Protein AF-A0A954B1U1-F1 (afdb_monomer_lite)

Foldseek 3Di:
DDDDDPPPDPPPPPDPDDDDPDPPPPDPDPVVVVVVVVVVVVVLVVQLVVLVVQCPDPQLCSVLVSLLSQLLSCVLVVNNVRNLVSLVVLQPDCRNVVPNDDSVVSVVSSVVVNVVQLVVCCVVPVGSND

Structure (mmCIF, N/CA/C/O backbone):
data_AF-A0A954B1U1-F1
#
_entry.id   AF-A0A954B1U1-F1
#
loop_
_atom_site.group_PDB
_atom_site.id
_atom_site.type_symbol
_atom_site.label_atom_id
_atom_site.label_alt_id
_atom_site.label_comp_id
_atom_site.label_asym_id
_atom_site.label_entity_id
_atom_site.label_seq_id
_atom_site.pdbx_PDB_ins_code
_atom_site.Cartn_x
_atom_site.Cartn_y
_atom_site.Cartn_z
_atom_site.occupancy
_atom_site.B_iso_or_equiv
_atom_site.auth_seq_id
_atom_site.auth_comp_id
_atom_site.auth_asym_id
_atom_site.auth_atom_id
_atom_site.pdbx_PDB_model_num
ATOM 1 N N . MET A 1 1 ? 7.017 36.694 -7.407 1.00 40.50 1 MET A N 1
ATOM 2 C CA . MET A 1 1 ? 7.136 35.224 -7.519 1.00 40.50 1 MET A CA 1
ATOM 3 C C . MET A 1 1 ? 5.890 34.620 -6.896 1.00 40.50 1 MET A C 1
ATOM 5 O O . MET A 1 1 ? 5.594 34.925 -5.751 1.00 40.50 1 MET A O 1
ATOM 9 N N . ARG A 1 2 ? 5.072 33.938 -7.703 1.00 34.75 2 ARG A N 1
ATOM 10 C CA . ARG A 1 2 ? 3.709 33.516 -7.351 1.00 34.75 2 ARG A CA 1
ATOM 11 C C . ARG A 1 2 ? 3.752 32.223 -6.530 1.00 34.75 2 ARG A C 1
ATOM 13 O O . ARG A 1 2 ? 4.189 31.202 -7.044 1.00 34.75 2 ARG A O 1
ATOM 20 N N . MET A 1 3 ? 3.283 32.293 -5.284 1.00 37.69 3 MET A N 1
ATOM 21 C CA . MET A 1 3 ? 2.843 31.136 -4.502 1.00 37.69 3 MET A CA 1
ATOM 22 C C . MET A 1 3 ? 1.607 30.548 -5.193 1.00 37.69 3 MET A C 1
ATOM 24 O O . MET A 1 3 ? 0.586 31.226 -5.300 1.00 37.69 3 MET A O 1
ATOM 28 N N . ILE A 1 4 ? 1.715 29.327 -5.715 1.00 42.38 4 ILE A N 1
ATOM 29 C CA . ILE A 1 4 ? 0.572 28.575 -6.237 1.00 42.38 4 ILE A CA 1
ATOM 30 C C . ILE A 1 4 ? 0.073 27.673 -5.112 1.00 42.38 4 ILE A C 1
ATOM 32 O O . ILE A 1 4 ? 0.827 26.906 -4.519 1.00 42.38 4 ILE A O 1
ATOM 36 N N . ALA A 1 5 ? -1.206 27.855 -4.806 1.00 44.00 5 ALA A N 1
ATOM 37 C CA . ALA A 1 5 ? -1.966 27.202 -3.764 1.00 44.00 5 ALA A CA 1
ATOM 38 C C . ALA A 1 5 ? -1.995 25.674 -3.922 1.00 44.00 5 ALA A C 1
ATOM 40 O O . ALA A 1 5 ? -2.500 25.155 -4.914 1.00 44.00 5 ALA A O 1
ATOM 41 N N . LEU A 1 6 ? -1.541 24.965 -2.889 1.00 36.38 6 LEU A N 1
ATOM 42 C CA . LEU A 1 6 ? -1.917 23.580 -2.608 1.00 36.38 6 LEU A CA 1
ATOM 43 C C . LEU A 1 6 ? -3.020 23.619 -1.549 1.00 36.38 6 LEU A C 1
ATOM 45 O O . LEU A 1 6 ? -2.782 23.460 -0.356 1.00 36.38 6 LEU A O 1
ATOM 49 N N . LEU A 1 7 ? -4.235 23.924 -2.001 1.00 39.06 7 LEU A N 1
ATOM 50 C CA . LEU A 1 7 ? -5.444 23.939 -1.182 1.00 39.06 7 LEU A CA 1
ATOM 51 C C . LEU A 1 7 ? -6.493 23.074 -1.881 1.00 39.06 7 LEU A C 1
ATOM 53 O O . LEU A 1 7 ? -7.433 23.570 -2.487 1.00 39.06 7 LEU A O 1
ATOM 57 N N . ALA A 1 8 ? -6.273 21.760 -1.862 1.00 39.09 8 ALA A N 1
ATOM 58 C CA . ALA A 1 8 ? -7.231 20.776 -2.360 1.00 39.09 8 ALA A CA 1
ATOM 59 C C . ALA A 1 8 ? -6.975 19.396 -1.729 1.00 39.09 8 ALA A C 1
ATOM 61 O O . ALA A 1 8 ? -6.695 18.430 -2.422 1.00 39.09 8 ALA A O 1
ATOM 62 N N . ALA A 1 9 ? -7.030 19.304 -0.399 1.00 41.06 9 ALA A N 1
ATOM 63 C CA . ALA A 1 9 ? -7.121 18.009 0.293 1.00 41.06 9 ALA A CA 1
ATOM 64 C C . ALA A 1 9 ? -7.871 18.102 1.638 1.00 41.06 9 ALA A C 1
ATOM 66 O O . ALA A 1 9 ? -7.677 17.279 2.524 1.00 41.06 9 ALA A O 1
ATOM 67 N N . ALA A 1 10 ? -8.725 19.119 1.804 1.00 39.81 10 ALA A N 1
ATOM 68 C CA . ALA A 1 10 ? -9.557 19.315 2.999 1.00 39.81 10 ALA A CA 1
ATOM 69 C C . ALA A 1 10 ? -11.066 19.164 2.712 1.00 39.81 10 ALA A C 1
ATOM 71 O O . ALA A 1 10 ? -11.902 19.562 3.516 1.00 39.81 10 ALA A O 1
ATOM 72 N N . LEU A 1 11 ? -11.430 18.594 1.560 1.00 43.19 11 LEU A N 1
ATOM 73 C CA . LEU A 1 11 ? -12.817 18.443 1.108 1.00 43.19 11 LEU A CA 1
ATOM 74 C C . LEU A 1 11 ? -13.154 16.972 0.831 1.00 43.19 11 LEU A C 1
ATOM 76 O O . LEU A 1 11 ? -13.631 16.621 -0.237 1.00 43.19 11 LEU A O 1
ATOM 80 N N . VAL A 1 12 ? -12.941 16.112 1.828 1.00 44.00 12 VA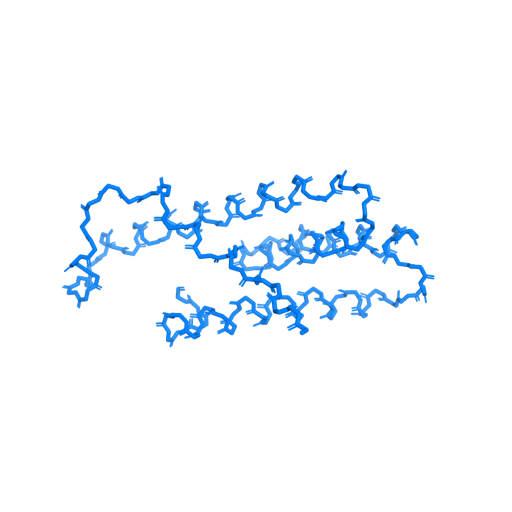L A N 1
ATOM 81 C CA . VAL A 1 12 ? -13.643 14.816 1.939 1.00 44.00 12 VAL A CA 1
ATOM 82 C C . VAL A 1 12 ? -14.244 14.696 3.346 1.00 44.00 12 VAL A C 1
ATOM 84 O O . VAL A 1 12 ? -14.116 13.700 4.039 1.00 44.00 12 VAL A O 1
ATOM 87 N N . LEU A 1 13 ? -14.883 15.775 3.806 1.00 44.72 13 LEU A N 1
ATOM 88 C CA . LEU A 1 13 ? -15.713 15.796 5.022 1.00 44.72 13 LEU A CA 1
ATOM 89 C C . LEU A 1 13 ? -17.197 16.063 4.706 1.00 44.72 13 LEU A C 1
ATOM 91 O O . LEU A 1 13 ? -18.000 16.277 5.608 1.00 44.72 13 LEU A O 1
ATOM 95 N N . GLY A 1 14 ? -17.583 16.058 3.425 1.00 35.12 14 GLY A N 1
ATOM 96 C CA . GLY A 1 14 ? -18.921 16.467 2.980 1.00 35.12 14 GLY A CA 1
ATOM 97 C C . GLY A 1 14 ? -19.893 15.343 2.609 1.00 35.12 14 GLY A C 1
ATOM 98 O O . GLY A 1 14 ? -21.043 15.641 2.312 1.00 35.12 14 GLY A O 1
ATOM 99 N N . GLY A 1 15 ? -19.469 14.075 2.595 1.00 36.28 15 GLY A N 1
ATOM 100 C CA . GLY A 1 15 ? -20.283 12.986 2.030 1.00 36.28 15 GLY A CA 1
ATOM 101 C C . GLY A 1 15 ? -21.164 12.211 3.012 1.00 36.28 15 GLY A C 1
ATOM 102 O O . GLY A 1 15 ? -22.140 11.606 2.590 1.00 36.28 15 GLY A O 1
ATOM 103 N N . CYS A 1 16 ? -20.851 12.215 4.311 1.00 45.34 16 CYS A N 1
ATOM 104 C CA . CYS A 1 16 ? -21.525 11.354 5.299 1.00 45.34 16 CYS A CA 1
ATOM 105 C C . CYS A 1 16 ? -21.884 12.086 6.603 1.00 45.34 16 CYS A C 1
ATOM 107 O O . CYS A 1 16 ? -21.922 11.485 7.671 1.00 45.34 16 CYS A O 1
ATOM 109 N N . ALA A 1 17 ? -22.141 13.396 6.545 1.00 42.56 17 ALA A N 1
ATOM 110 C CA . ALA A 1 17 ? -22.485 14.182 7.728 1.00 42.56 17 ALA A CA 1
ATOM 111 C C . ALA A 1 17 ? -23.744 15.028 7.506 1.00 42.56 17 ALA A C 1
ATOM 113 O O . ALA A 1 17 ? -23.682 16.250 7.384 1.00 42.56 17 ALA A O 1
ATOM 114 N N . THR A 1 18 ? -24.920 14.399 7.552 1.00 46.59 18 THR A N 1
ATOM 115 C CA . THR A 1 18 ? -26.093 15.106 8.077 1.00 46.59 18 THR A CA 1
ATOM 116 C C . THR A 1 18 ? -26.021 15.081 9.605 1.00 46.59 18 THR A C 1
ATOM 118 O O . THR A 1 18 ?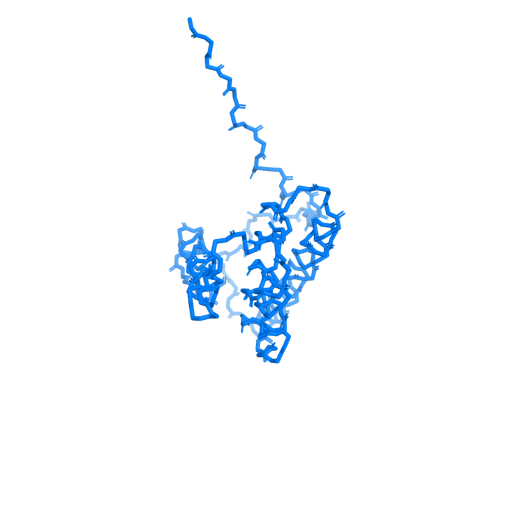 -26.434 14.142 10.269 1.00 46.59 18 THR A O 1
ATOM 121 N N . GLN A 1 19 ? -25.471 16.173 10.145 1.00 43.25 19 GLN A N 1
ATOM 122 C CA . GLN A 1 19 ? -25.897 16.791 11.402 1.00 43.25 19 GLN A CA 1
ATOM 123 C C . GLN A 1 19 ? -25.717 15.961 12.693 1.00 43.25 19 GLN A C 1
ATOM 125 O O . GLN A 1 19 ? -26.663 15.338 13.163 1.00 43.25 19 GLN A O 1
ATOM 130 N N . LYS A 1 20 ? -24.537 16.077 13.335 1.00 39.88 20 LYS A N 1
ATOM 131 C CA . LYS A 1 20 ? -24.338 16.309 14.797 1.00 39.88 20 LYS A CA 1
ATOM 132 C C . LYS A 1 20 ? -22.882 16.050 15.228 1.00 39.88 20 LYS A C 1
ATOM 134 O O . LYS A 1 20 ? -22.577 15.124 15.971 1.00 39.88 20 LYS A O 1
ATOM 139 N N . SER A 1 21 ? -21.981 16.959 14.871 1.00 41.59 21 SER A N 1
ATOM 140 C CA . SER A 1 21 ? -20.572 16.971 15.308 1.00 41.59 21 SER A CA 1
ATOM 141 C C . SER A 1 21 ? -20.366 17.378 16.784 1.00 41.59 21 SER A C 1
ATOM 143 O O . SER A 1 21 ? -19.398 18.055 17.110 1.00 41.59 21 SER A O 1
ATOM 145 N N . LYS A 1 22 ? -21.283 17.026 17.698 1.00 36.62 22 LYS A N 1
ATOM 146 C CA . LYS A 1 22 ? -21.197 17.389 19.131 1.00 36.62 22 LYS A CA 1
ATOM 147 C C . LYS A 1 22 ? -21.335 16.215 20.113 1.00 36.62 22 LYS A C 1
ATOM 149 O O . LYS A 1 22 ? -21.380 16.455 21.311 1.00 36.62 22 LYS A O 1
ATOM 154 N N . MET A 1 23 ? -21.369 14.964 19.647 1.00 42.06 23 MET A N 1
ATOM 155 C CA . MET A 1 23 ? -21.501 13.775 20.517 1.00 42.06 23 MET A CA 1
ATOM 156 C C . MET A 1 23 ? -20.266 12.861 20.554 1.00 42.06 23 MET A C 1
ATOM 158 O O . MET A 1 23 ? -20.355 11.744 21.045 1.00 42.06 23 MET A O 1
ATOM 162 N N . VAL A 1 24 ? -19.105 13.293 20.056 1.00 46.69 24 VAL A N 1
ATOM 163 C CA . VAL A 1 24 ? -17.954 12.375 19.917 1.00 46.69 24 VAL A CA 1
ATOM 164 C C . VAL A 1 24 ? -17.250 12.090 21.258 1.00 46.69 24 VAL A C 1
ATOM 166 O O . VAL A 1 24 ? -16.563 11.089 21.387 1.00 46.69 24 VAL A O 1
ATOM 169 N N . ALA A 1 25 ? -17.471 12.897 22.301 1.00 39.88 25 ALA A N 1
ATOM 170 C CA . ALA A 1 25 ? -16.689 12.797 23.538 1.00 39.88 25 ALA A CA 1
ATOM 171 C C . ALA A 1 25 ? -17.343 12.029 24.711 1.00 39.88 25 ALA A C 1
ATOM 173 O O . ALA A 1 25 ? -16.687 11.883 25.737 1.00 39.88 25 ALA A O 1
ATOM 174 N N . SER A 1 26 ? -18.602 11.556 24.636 1.00 37.28 26 SER A N 1
ATOM 175 C CA . SER A 1 26 ? -19.301 11.048 25.846 1.00 37.28 26 SER A CA 1
ATOM 176 C C . SER A 1 26 ? -19.919 9.644 25.784 1.00 37.28 26 SER A C 1
ATOM 178 O O . SER A 1 26 ? -20.730 9.314 26.649 1.00 37.28 26 SER A O 1
ATOM 180 N N . MET A 1 27 ? -19.603 8.800 24.803 1.00 41.75 27 MET A N 1
ATOM 181 C CA . MET A 1 27 ? -20.329 7.534 24.641 1.00 41.75 27 MET A CA 1
ATOM 182 C C . MET A 1 27 ? -19.399 6.365 24.293 1.00 41.75 27 MET A C 1
ATOM 184 O O . MET A 1 27 ? -19.280 5.967 23.139 1.00 41.75 27 MET A O 1
ATOM 188 N N . ILE A 1 28 ? -18.766 5.775 25.306 1.00 49.31 28 ILE A N 1
ATOM 189 C CA . ILE A 1 28 ? -18.179 4.433 25.199 1.00 49.31 28 ILE A CA 1
ATOM 190 C C . ILE A 1 28 ? -19.275 3.451 25.630 1.00 49.31 28 ILE A C 1
ATOM 192 O O . ILE A 1 28 ? -19.392 3.079 26.792 1.00 49.31 28 ILE A O 1
ATOM 196 N N . GLY A 1 29 ? -20.160 3.116 24.695 1.00 45.91 29 GLY A N 1
ATOM 197 C CA . GLY A 1 29 ? -21.153 2.051 24.827 1.00 45.91 29 GLY A CA 1
ATOM 198 C C . GLY A 1 29 ? -21.064 1.142 23.605 1.00 45.91 29 GLY A C 1
ATOM 199 O O . GLY A 1 29 ? -20.721 1.614 22.524 1.00 45.91 29 GLY A O 1
ATOM 200 N N . ALA A 1 30 ? -21.375 -0.149 23.756 1.00 50.31 30 ALA A N 1
ATOM 201 C CA . ALA A 1 30 ? -21.195 -1.180 22.722 1.00 50.31 30 ALA A CA 1
ATOM 202 C C . ALA A 1 30 ? -21.843 -0.859 21.353 1.00 50.31 30 ALA A C 1
ATOM 204 O O . ALA A 1 30 ? -21.377 -1.344 20.328 1.00 50.31 30 ALA A O 1
ATOM 205 N N . GLY A 1 31 ? -22.871 -0.001 21.312 1.00 55.06 31 GLY A N 1
ATOM 206 C CA . GLY A 1 31 ? -23.486 0.468 20.062 1.00 55.06 31 GLY A CA 1
ATOM 207 C C . GLY A 1 31 ? -22.612 1.416 19.228 1.00 55.06 31 GLY A C 1
ATOM 208 O O . GLY A 1 31 ? -22.802 1.509 18.019 1.00 55.06 31 GLY A O 1
ATOM 209 N N . ASN A 1 32 ? -21.629 2.080 19.839 1.00 63.31 32 ASN A N 1
ATOM 210 C CA . ASN A 1 32 ? -20.749 3.015 19.138 1.00 63.31 32 ASN A CA 1
ATOM 211 C C . ASN A 1 32 ? -19.543 2.335 18.492 1.00 63.31 32 ASN A C 1
ATOM 213 O O . ASN A 1 32 ? -19.072 2.825 17.473 1.00 63.31 32 ASN A O 1
ATOM 217 N N . ALA A 1 33 ? -19.085 1.199 19.026 1.00 62.66 33 ALA A N 1
ATOM 218 C CA . ALA A 1 33 ? -18.014 0.416 18.408 1.00 62.66 33 ALA A CA 1
ATOM 219 C C . ALA A 1 33 ? -18.447 -0.116 17.032 1.00 62.66 33 ALA A C 1
ATOM 221 O O . ALA A 1 33 ? -17.773 0.134 16.043 1.00 62.66 33 ALA A O 1
ATOM 222 N N . ALA A 1 34 ? -19.641 -0.712 16.940 1.00 68.50 34 ALA A N 1
ATOM 223 C CA . ALA A 1 34 ? -20.180 -1.200 15.668 1.00 68.50 34 ALA A CA 1
ATOM 224 C C . ALA A 1 34 ? -20.405 -0.074 14.637 1.00 68.50 34 ALA A C 1
ATOM 226 O O . ALA A 1 34 ? -20.185 -0.264 13.444 1.00 68.50 34 ALA A O 1
ATOM 227 N N . ALA A 1 35 ? -20.828 1.115 15.084 1.00 68.19 35 ALA A N 1
ATOM 228 C CA . ALA A 1 35 ? -20.988 2.274 14.205 1.00 68.19 35 ALA A CA 1
ATOM 229 C C . ALA A 1 35 ? -19.638 2.820 13.704 1.00 68.19 35 ALA A C 1
ATOM 231 O O . ALA A 1 35 ? -19.531 3.211 12.542 1.00 68.19 35 ALA A O 1
ATOM 232 N N . LEU A 1 36 ? -18.611 2.826 14.562 1.00 69.62 36 LEU A N 1
ATOM 233 C CA . LEU A 1 36 ? -17.245 3.206 14.197 1.00 69.62 36 LEU A CA 1
ATOM 234 C C . LEU A 1 36 ? -16.622 2.195 13.227 1.00 69.62 36 LEU A C 1
ATOM 236 O O . LEU A 1 36 ? -16.074 2.604 12.209 1.00 69.62 36 LEU A O 1
ATOM 240 N N . GLU A 1 37 ? -16.778 0.895 13.478 1.00 72.69 37 GLU A N 1
ATOM 241 C CA . GLU A 1 37 ? -16.324 -0.175 12.580 1.00 72.69 37 GLU A CA 1
ATOM 242 C C . GLU A 1 37 ? -16.994 -0.082 11.203 1.00 72.69 37 GLU A C 1
ATOM 244 O O . GLU A 1 37 ? -16.320 -0.158 10.175 1.00 72.69 37 GLU A O 1
ATOM 249 N N . ALA A 1 38 ? -18.308 0.161 11.162 1.00 69.25 38 ALA A N 1
ATOM 250 C CA . ALA A 1 38 ? -19.034 0.356 9.909 1.00 69.25 38 ALA A CA 1
ATOM 251 C C . ALA A 1 38 ? -18.554 1.603 9.142 1.00 69.25 38 ALA A C 1
ATOM 253 O O . ALA A 1 38 ? -18.404 1.563 7.919 1.00 69.25 38 ALA A O 1
ATOM 254 N N . ALA A 1 39 ? -18.276 2.705 9.845 1.00 73.56 39 ALA A N 1
ATOM 255 C CA . ALA A 1 39 ? -17.724 3.913 9.235 1.00 73.56 39 ALA A CA 1
ATOM 256 C C . ALA A 1 39 ? -16.291 3.695 8.715 1.00 73.56 39 ALA A C 1
ATOM 258 O O . ALA A 1 39 ? -15.960 4.150 7.619 1.00 73.56 39 ALA A O 1
ATOM 259 N N . ALA A 1 40 ? -15.453 2.972 9.463 1.00 77.56 40 ALA A N 1
ATOM 260 C CA . ALA A 1 40 ? -14.099 2.617 9.052 1.00 77.56 40 ALA A CA 1
ATOM 261 C C . ALA A 1 40 ? -14.109 1.741 7.790 1.00 77.56 40 ALA A C 1
ATOM 263 O O . ALA A 1 40 ? -13.404 2.051 6.829 1.00 77.56 40 ALA A O 1
ATOM 264 N N . ALA A 1 41 ? -14.963 0.714 7.749 1.00 77.94 41 ALA A N 1
ATOM 265 C CA . ALA A 1 41 ? -15.139 -0.137 6.574 1.00 77.94 41 ALA A CA 1
ATOM 266 C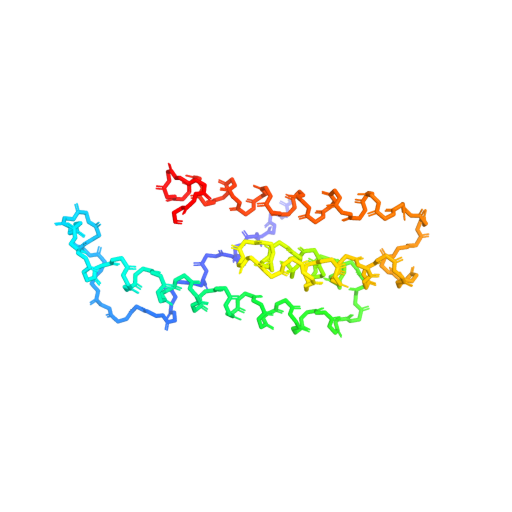 C . ALA A 1 41 ? -15.561 0.675 5.337 1.00 77.94 41 ALA A C 1
ATOM 268 O O . ALA A 1 41 ? -14.938 0.556 4.285 1.00 77.94 41 ALA A O 1
ATOM 269 N N . CYS A 1 42 ? -16.537 1.579 5.482 1.00 79.31 42 CYS A N 1
ATOM 270 C CA . CYS A 1 42 ? -16.976 2.447 4.387 1.00 79.31 42 CYS A CA 1
ATOM 271 C C . CYS A 1 42 ? -15.845 3.343 3.847 1.00 79.31 42 CYS A C 1
ATOM 273 O O . CYS A 1 42 ? -15.741 3.552 2.638 1.00 79.31 42 CYS A O 1
ATOM 275 N N . ASN A 1 43 ? -14.991 3.875 4.727 1.00 82.94 43 ASN A N 1
ATOM 276 C CA . ASN A 1 43 ? -13.851 4.697 4.317 1.00 82.94 43 ASN A CA 1
ATOM 277 C C . ASN A 1 43 ? -12.778 3.873 3.596 1.00 82.94 43 ASN A C 1
ATOM 279 O O . ASN A 1 43 ? -12.216 4.344 2.605 1.00 82.94 43 ASN A O 1
ATOM 283 N N . PHE A 1 44 ? -12.506 2.649 4.058 1.00 87.38 44 PHE A N 1
ATOM 284 C CA . PHE A 1 44 ? -11.594 1.741 3.363 1.00 87.38 44 PHE A CA 1
ATOM 285 C C . PHE A 1 44 ? -12.117 1.359 1.980 1.00 87.38 44 PHE A C 1
ATOM 287 O O . PHE A 1 44 ? -11.341 1.376 1.025 1.00 87.38 44 PHE A O 1
ATOM 294 N N . ASP A 1 45 ? -13.413 1.080 1.852 1.00 89.38 45 ASP A N 1
ATOM 295 C CA . ASP A 1 45 ? -14.033 0.749 0.569 1.00 89.38 45 ASP A CA 1
ATOM 296 C C . ASP A 1 45 ? -13.932 1.912 -0.427 1.00 89.38 45 ASP A C 1
ATOM 298 O O . ASP A 1 45 ? -13.563 1.707 -1.585 1.00 89.38 45 ASP A O 1
ATOM 302 N N . GLU A 1 46 ? -14.181 3.148 0.014 1.00 89.69 46 GLU A N 1
ATOM 303 C CA . GLU A 1 46 ? -14.060 4.327 -0.851 1.00 89.69 46 GLU A CA 1
ATOM 304 C C . GLU A 1 46 ? -12.603 4.616 -1.242 1.00 89.69 46 GLU A C 1
ATOM 306 O O . GLU A 1 46 ? -12.309 4.869 -2.413 1.00 89.69 46 GLU A O 1
ATOM 311 N N . ALA A 1 47 ? -11.665 4.524 -0.295 1.00 89.19 47 ALA A N 1
ATOM 312 C CA . ALA A 1 47 ? -10.238 4.671 -0.582 1.00 89.19 47 ALA A CA 1
ATOM 313 C C . ALA A 1 47 ? -9.743 3.590 -1.559 1.00 89.19 47 ALA A C 1
ATOM 315 O O . ALA A 1 47 ? -8.960 3.863 -2.478 1.00 89.19 47 ALA A O 1
ATOM 316 N N . LEU A 1 48 ? -10.242 2.362 -1.409 1.00 93.06 48 LEU A N 1
ATOM 317 C CA . LEU A 1 48 ? -9.943 1.269 -2.319 1.00 93.06 48 LEU A CA 1
ATOM 318 C C . LEU A 1 48 ? -10.527 1.529 -3.714 1.00 93.06 48 LEU A C 1
ATOM 320 O O . LEU A 1 48 ? -9.822 1.360 -4.706 1.00 93.06 48 LEU A O 1
ATOM 324 N N . ARG A 1 49 ? -11.771 2.005 -3.809 1.00 93.94 49 ARG A N 1
ATOM 325 C CA . ARG A 1 49 ? -12.406 2.365 -5.085 1.00 93.94 49 ARG A CA 1
ATOM 326 C C . ARG A 1 49 ? -11.621 3.454 -5.820 1.00 93.94 49 ARG A C 1
ATOM 328 O O . ARG A 1 49 ? -11.390 3.338 -7.023 1.00 93.94 49 ARG A O 1
ATOM 335 N N . LEU A 1 50 ? -11.203 4.499 -5.106 1.00 92.50 50 LEU A N 1
ATOM 336 C CA . LEU A 1 50 ? -10.403 5.591 -5.666 1.00 92.50 50 LEU A CA 1
ATOM 337 C C . LEU A 1 50 ? -9.035 5.099 -6.141 1.00 92.50 50 LEU A C 1
ATOM 339 O O . LEU A 1 50 ? -8.646 5.378 -7.270 1.00 92.50 50 LEU A O 1
ATOM 343 N N . SER A 1 51 ? -8.321 4.321 -5.326 1.00 93.12 51 SER A N 1
ATOM 344 C CA . SER A 1 51 ? -7.029 3.770 -5.749 1.00 93.12 51 SER A CA 1
ATOM 345 C C . SER A 1 51 ? -7.177 2.855 -6.970 1.00 93.12 51 SER A C 1
ATOM 347 O O . SER A 1 51 ? -6.433 3.011 -7.935 1.00 93.12 51 SER A O 1
ATOM 349 N N . GLN A 1 52 ? -8.175 1.972 -7.011 1.00 92.44 52 GLN A N 1
ATOM 350 C CA . GLN A 1 52 ? -8.441 1.122 -8.178 1.00 92.44 52 GLN A CA 1
ATOM 351 C C . GLN A 1 52 ? -8.751 1.924 -9.448 1.00 92.44 52 GLN A C 1
ATOM 353 O O . GLN A 1 52 ? -8.302 1.536 -10.523 1.00 92.44 52 GLN A O 1
ATOM 358 N N . HIS A 1 53 ? -9.464 3.048 -9.333 1.00 93.75 53 HIS A N 1
ATOM 359 C CA . HIS A 1 53 ? -9.668 3.974 -10.449 1.00 93.75 53 HIS A CA 1
ATOM 360 C C . HIS A 1 53 ? -8.332 4.536 -10.961 1.00 93.75 53 HIS A C 1
ATOM 362 O O . HIS A 1 53 ? -8.041 4.460 -12.153 1.00 93.75 53 HIS A O 1
ATOM 368 N N . GLU A 1 54 ? -7.482 5.024 -10.056 1.00 91.62 54 GLU A N 1
ATOM 369 C CA . GLU A 1 54 ? -6.170 5.586 -10.403 1.00 91.62 54 GLU A CA 1
ATOM 370 C C . GLU A 1 54 ? -5.160 4.539 -10.905 1.00 91.62 54 GLU A C 1
ATOM 372 O O . GLU A 1 54 ? -4.193 4.887 -11.582 1.00 91.62 54 GLU A O 1
ATOM 377 N N . ALA A 1 55 ? -5.380 3.249 -10.633 1.00 86.81 55 ALA A N 1
ATOM 378 C CA . ALA A 1 55 ? -4.535 2.169 -11.145 1.00 86.81 55 ALA A CA 1
ATOM 379 C C . ALA A 1 55 ? -4.585 2.043 -12.679 1.00 86.81 55 ALA A C 1
ATOM 381 O O . ALA A 1 55 ? -3.678 1.458 -13.258 1.00 86.81 55 ALA A O 1
ATOM 382 N N . GLY A 1 56 ? -5.623 2.579 -13.332 1.00 83.62 56 GLY A N 1
ATOM 383 C CA . GLY A 1 56 ? -5.741 2.644 -14.794 1.00 83.62 56 GLY A CA 1
ATOM 384 C C . GLY A 1 56 ? -5.198 3.936 -15.415 1.00 83.62 56 GLY A C 1
ATOM 385 O O . GLY A 1 56 ? -5.476 4.210 -16.577 1.00 83.62 56 GLY A O 1
ATOM 386 N N . SER A 1 57 ? -4.492 4.768 -14.646 1.00 90.12 57 SER A N 1
ATOM 387 C CA . SER A 1 57 ? -3.946 6.042 -15.122 1.00 90.12 57 SER A CA 1
ATOM 388 C C . SER A 1 57 ? -2.844 5.841 -16.165 1.00 90.12 57 SER A C 1
ATOM 390 O O . SER A 1 57 ? -1.974 5.004 -15.983 1.00 90.12 57 SER A O 1
ATOM 392 N N . GLU A 1 58 ? -2.764 6.690 -17.191 1.00 93.06 58 GLU A N 1
ATOM 393 C CA . GLU A 1 58 ? -1.656 6.702 -18.174 1.00 93.06 58 GLU A CA 1
ATOM 394 C C . GLU A 1 58 ? -0.298 7.132 -17.572 1.00 93.06 58 GLU A C 1
ATOM 396 O O . GLU A 1 58 ? 0.706 7.251 -18.274 1.00 93.06 58 GLU A O 1
ATOM 401 N N . ARG A 1 59 ? -0.257 7.421 -16.266 1.00 95.12 59 ARG A N 1
ATOM 402 C CA . ARG A 1 59 ? 0.923 7.891 -15.535 1.00 95.12 59 ARG A CA 1
ATOM 403 C C . ARG A 1 59 ? 1.463 6.785 -14.619 1.00 95.12 59 ARG A C 1
ATOM 405 O O . ARG A 1 59 ? 0.850 6.538 -13.575 1.00 95.12 59 ARG A O 1
ATOM 412 N N . PRO A 1 60 ? 2.597 6.140 -14.950 1.00 94.00 60 PRO A N 1
ATOM 413 C CA . PRO A 1 60 ? 3.110 4.996 -14.192 1.00 94.00 60 PRO A CA 1
ATOM 414 C C . PRO A 1 60 ? 3.391 5.293 -12.716 1.00 94.00 60 PRO A C 1
ATOM 416 O O . PRO A 1 60 ? 3.183 4.442 -11.860 1.00 94.00 60 PRO A O 1
ATOM 419 N N . GLU A 1 61 ? 3.795 6.517 -12.379 1.00 92.44 61 GLU A N 1
ATOM 420 C CA . GLU A 1 61 ? 4.011 6.939 -10.995 1.00 92.44 61 GLU A CA 1
ATOM 421 C C . GLU A 1 61 ? 2.711 6.989 -10.175 1.00 92.44 61 GLU A C 1
ATOM 423 O O . GLU A 1 61 ? 2.724 6.702 -8.977 1.00 92.44 61 GLU A O 1
ATOM 428 N N . ILE A 1 62 ? 1.582 7.312 -10.817 1.00 95.19 62 ILE A N 1
ATOM 429 C CA . ILE A 1 62 ? 0.259 7.274 -10.181 1.00 95.19 62 ILE A CA 1
ATOM 430 C C . ILE A 1 62 ? -0.179 5.823 -9.998 1.00 95.19 62 ILE A C 1
ATOM 432 O O . ILE A 1 62 ? -0.672 5.469 -8.927 1.00 95.19 62 ILE A O 1
ATOM 436 N N . GLN A 1 63 ? 0.043 4.973 -11.004 1.00 96.44 63 GLN A N 1
ATOM 437 C CA . GLN A 1 63 ? -0.256 3.545 -10.902 1.00 96.44 63 GLN A CA 1
ATOM 438 C C . GLN A 1 63 ? 0.552 2.884 -9.779 1.00 96.44 63 GLN A C 1
ATOM 440 O O . GLN A 1 63 ? -0.023 2.171 -8.958 1.00 96.44 63 GLN A O 1
ATOM 445 N N . LEU A 1 64 ? 1.853 3.181 -9.681 1.00 95.12 64 LEU A N 1
ATOM 446 C CA . LEU A 1 64 ? 2.730 2.676 -8.622 1.00 95.12 64 LEU A CA 1
ATOM 447 C C . LEU A 1 64 ? 2.213 3.083 -7.240 1.00 95.12 64 LEU A C 1
ATOM 449 O O . LEU A 1 64 ? 2.020 2.236 -6.366 1.00 95.12 64 LEU A O 1
ATOM 453 N N . PHE A 1 65 ? 1.926 4.374 -7.057 1.00 95.19 65 PHE A N 1
ATOM 454 C CA . PHE A 1 65 ? 1.366 4.871 -5.804 1.00 95.19 65 PHE A CA 1
ATOM 455 C C . PHE A 1 65 ? 0.011 4.225 -5.480 1.00 95.19 65 PHE A C 1
ATOM 457 O O . PHE A 1 65 ? -0.257 3.878 -4.327 1.00 95.19 65 PHE A O 1
ATOM 464 N N . SER A 1 66 ? -0.834 4.008 -6.491 1.00 96.06 66 SER A N 1
ATOM 465 C CA . SER A 1 66 ? -2.097 3.291 -6.335 1.00 96.06 66 SER A CA 1
ATOM 466 C C . SER A 1 66 ? -1.887 1.848 -5.868 1.00 96.06 66 SER A C 1
ATOM 468 O O . SER A 1 66 ? -2.547 1.426 -4.917 1.00 96.06 66 SER A O 1
ATOM 470 N N . GLN A 1 67 ? -0.953 1.094 -6.457 1.00 97.38 67 GLN A N 1
ATOM 471 C CA . GLN A 1 67 ? -0.666 -0.273 -6.010 1.00 97.38 67 GLN A CA 1
ATOM 472 C C . GLN A 1 67 ? -0.161 -0.298 -4.560 1.00 97.38 67 GLN A C 1
ATOM 474 O O . GLN A 1 67 ? -0.612 -1.133 -3.777 1.00 97.38 67 GLN A O 1
ATOM 479 N N . PHE A 1 68 ? 0.699 0.643 -4.159 1.00 97.19 68 PHE A N 1
ATOM 480 C CA . PHE A 1 68 ? 1.148 0.754 -2.764 1.00 97.19 68 PHE A CA 1
ATOM 481 C C . PHE A 1 68 ? 0.012 1.122 -1.806 1.00 97.19 68 PHE A C 1
ATOM 483 O O . PHE A 1 68 ? -0.095 0.550 -0.723 1.00 97.19 68 PHE A O 1
ATOM 490 N N . THR A 1 69 ? -0.891 2.008 -2.225 1.00 94.94 69 THR A N 1
ATOM 491 C CA . THR A 1 69 ? -2.079 2.378 -1.444 1.00 94.94 69 THR A CA 1
ATOM 492 C C . THR A 1 69 ? -3.017 1.182 -1.267 1.00 94.94 69 THR A C 1
ATOM 494 O O . THR A 1 69 ? -3.484 0.916 -0.160 1.00 94.94 69 THR A O 1
ATOM 497 N N . GLN A 1 70 ? -3.248 0.407 -2.330 1.00 96.69 70 GLN A N 1
ATOM 498 C CA . GLN A 1 70 ? -4.021 -0.835 -2.260 1.00 96.69 70 GLN A CA 1
ATOM 499 C C . GLN A 1 70 ? -3.353 -1.854 -1.332 1.00 96.69 70 GLN A C 1
ATOM 501 O O . GLN A 1 70 ? -4.038 -2.475 -0.521 1.00 96.69 70 GLN A O 1
ATOM 506 N N . ALA A 1 71 ? -2.027 -2.008 -1.408 1.00 97.00 71 ALA A N 1
ATOM 507 C CA . ALA A 1 71 ? -1.281 -2.900 -0.526 1.00 97.00 71 ALA A CA 1
ATOM 508 C C . ALA A 1 71 ? -1.446 -2.514 0.952 1.00 97.00 71 ALA A C 1
ATOM 510 O O . ALA A 1 71 ? -1.747 -3.381 1.774 1.00 97.00 71 ALA A O 1
ATOM 511 N N . ALA A 1 72 ? -1.339 -1.223 1.277 1.00 94.19 72 ALA A N 1
ATOM 512 C CA . ALA A 1 72 ? -1.535 -0.715 2.631 1.00 94.19 72 ALA A CA 1
ATOM 513 C C . ALA A 1 72 ? -2.968 -0.959 3.144 1.00 94.19 72 ALA A C 1
ATOM 515 O O . ALA A 1 72 ? -3.146 -1.491 4.238 1.00 94.19 72 ALA A O 1
ATOM 516 N N . ILE A 1 73 ? -3.995 -0.656 2.340 1.00 93.12 73 ILE A N 1
ATOM 517 C CA . ILE A 1 73 ? -5.405 -0.882 2.712 1.00 93.12 73 ILE A CA 1
ATOM 518 C C . ILE A 1 73 ? -5.692 -2.378 2.913 1.00 93.12 73 ILE A C 1
ATOM 520 O O . ILE A 1 73 ? -6.355 -2.772 3.876 1.00 93.12 73 ILE A O 1
ATOM 524 N N . TYR A 1 74 ? -5.186 -3.244 2.031 1.00 95.50 74 TYR A N 1
ATOM 525 C CA . TYR A 1 74 ? -5.360 -4.689 2.180 1.00 95.50 74 TYR A CA 1
ATOM 526 C C . TYR A 1 74 ? -4.617 -5.248 3.396 1.00 95.50 74 TYR A C 1
ATOM 528 O O . TYR A 1 74 ? -5.137 -6.155 4.040 1.00 95.50 74 TYR A O 1
ATOM 536 N N . SER A 1 75 ? -3.451 -4.699 3.739 1.00 93.50 75 SER A N 1
ATOM 537 C CA . SER A 1 75 ? -2.712 -5.046 4.959 1.00 93.50 75 SER A CA 1
ATOM 538 C C . SER A 1 75 ? -3.522 -4.698 6.215 1.00 93.50 75 SER A C 1
ATOM 540 O O . SER A 1 75 ? -3.785 -5.574 7.038 1.00 93.50 75 SER A O 1
ATOM 542 N N . GLU A 1 76 ? -4.021 -3.461 6.311 1.00 89.00 76 GLU A N 1
ATOM 543 C CA . GLU A 1 76 ? -4.833 -2.980 7.445 1.00 89.00 76 GLU A CA 1
ATOM 544 C C . GLU A 1 76 ? -6.150 -3.756 7.610 1.00 89.00 76 GLU A C 1
ATOM 546 O O . GLU A 1 76 ? -6.625 -3.950 8.724 1.00 89.00 76 GLU A O 1
ATOM 551 N N . THR A 1 77 ? -6.725 -4.253 6.513 1.00 90.44 77 THR A N 1
ATOM 552 C CA . THR A 1 77 ? -7.968 -5.046 6.536 1.00 90.44 77 THR A CA 1
ATOM 553 C C . THR A 1 77 ? -7.732 -6.560 6.634 1.00 90.44 77 THR A C 1
ATOM 555 O O . THR A 1 77 ? -8.662 -7.345 6.450 1.00 90.44 77 THR A O 1
ATOM 558 N N . GLY A 1 78 ? -6.496 -7.000 6.903 1.00 93.00 78 GLY A N 1
ATOM 559 C CA . GLY A 1 78 ? -6.149 -8.415 7.095 1.00 93.00 78 GLY A CA 1
ATOM 560 C C . GLY A 1 78 ? -6.148 -9.264 5.815 1.00 93.00 78 GLY A C 1
ATOM 561 O O . GLY A 1 78 ? -6.060 -10.491 5.869 1.00 93.00 78 GLY A O 1
ATOM 562 N N . GLN A 1 79 ? -6.216 -8.642 4.639 1.00 96.06 79 GLN A N 1
ATOM 563 C CA . GLN A 1 79 ? -6.250 -9.297 3.329 1.00 96.06 79 GLN A CA 1
ATOM 564 C C . GLN A 1 79 ? -4.836 -9.478 2.750 1.00 96.06 79 GLN A C 1
ATOM 566 O O . GLN A 1 79 ? -4.540 -9.028 1.641 1.00 96.06 79 GLN A O 1
ATOM 571 N N . ALA A 1 80 ? -3.961 -10.178 3.481 1.00 95.44 80 ALA A N 1
ATOM 572 C CA . ALA A 1 80 ? -2.532 -10.306 3.161 1.00 95.44 80 ALA A CA 1
ATOM 573 C C . ALA A 1 80 ? -2.246 -10.759 1.714 1.00 95.44 80 ALA A C 1
ATOM 575 O O . ALA A 1 80 ? -1.404 -10.177 1.036 1.00 95.44 80 ALA A O 1
ATOM 576 N N . ALA A 1 81 ? -2.997 -11.737 1.194 1.00 97.62 81 ALA A N 1
ATOM 577 C CA . ALA A 1 81 ? -2.816 -12.217 -0.179 1.00 97.62 81 ALA A CA 1
ATOM 578 C C . ALA A 1 81 ? -3.065 -11.122 -1.236 1.00 97.62 81 ALA A C 1
ATOM 580 O O . ALA A 1 81 ? -2.354 -11.048 -2.238 1.00 97.62 81 ALA A O 1
ATOM 581 N N . LYS A 1 82 ? -4.054 -10.246 -1.009 1.00 97.00 82 LYS A N 1
ATOM 582 C CA . LYS A 1 82 ? -4.334 -9.120 -1.911 1.00 97.00 82 LYS A CA 1
ATOM 583 C C . LYS A 1 82 ? -3.278 -8.025 -1.784 1.00 97.00 82 LYS A C 1
ATOM 585 O O . LYS A 1 82 ? -2.925 -7.425 -2.797 1.00 97.00 82 LYS A O 1
ATOM 590 N N . ALA A 1 83 ? -2.751 -7.807 -0.579 1.00 96.62 83 ALA A N 1
ATOM 591 C CA . ALA A 1 83 ? -1.646 -6.880 -0.363 1.00 96.62 83 ALA A CA 1
ATOM 592 C C . ALA A 1 83 ? -0.401 -7.310 -1.155 1.00 96.62 83 ALA A C 1
ATOM 594 O O . ALA A 1 83 ? 0.122 -6.529 -1.949 1.00 96.62 83 ALA A O 1
ATOM 595 N N . SER A 1 84 ? 0.003 -8.581 -1.038 1.00 96.81 84 SER A N 1
ATOM 596 C CA . SER A 1 84 ? 1.129 -9.131 -1.806 1.00 96.81 84 SER A CA 1
ATOM 597 C C . SER A 1 84 ? 0.899 -9.063 -3.317 1.00 96.81 84 SER A C 1
ATOM 599 O O . SER A 1 84 ? 1.818 -8.736 -4.062 1.00 96.81 84 SER A O 1
ATOM 601 N N . ALA A 1 85 ? -0.326 -9.319 -3.786 1.00 97.62 85 ALA A N 1
ATOM 602 C CA . ALA A 1 85 ? -0.650 -9.226 -5.209 1.00 97.62 85 ALA A CA 1
ATOM 603 C C . ALA A 1 85 ? -0.513 -7.796 -5.762 1.00 97.62 85 ALA A C 1
ATOM 605 O O . ALA A 1 85 ? -0.109 -7.626 -6.910 1.00 97.62 85 ALA A O 1
ATOM 606 N N . ALA A 1 86 ? -0.832 -6.768 -4.971 1.00 97.19 86 ALA A N 1
ATOM 607 C CA . ALA A 1 86 ? -0.654 -5.378 -5.386 1.00 97.19 86 ALA A CA 1
ATOM 608 C C . ALA A 1 86 ? 0.834 -5.014 -5.534 1.00 97.19 86 ALA A C 1
ATOM 610 O O . ALA A 1 86 ? 1.224 -4.443 -6.553 1.00 97.19 86 ALA A O 1
ATOM 611 N N . VAL A 1 87 ? 1.675 -5.429 -4.579 1.00 97.38 87 VAL A N 1
ATOM 612 C CA . VAL A 1 87 ? 3.138 -5.267 -4.667 1.00 97.38 87 VAL A CA 1
ATOM 613 C C . VAL A 1 87 ? 3.698 -6.007 -5.884 1.00 97.38 87 VAL A C 1
ATOM 615 O O . VAL A 1 87 ? 4.511 -5.456 -6.621 1.00 97.38 87 VAL A O 1
ATOM 618 N N . GLU A 1 88 ? 3.221 -7.224 -6.153 1.00 97.31 88 GLU A N 1
ATOM 619 C CA . GLU A 1 88 ? 3.676 -8.003 -7.308 1.00 97.31 88 GLU A CA 1
ATOM 620 C C . GLU A 1 88 ? 3.297 -7.355 -8.646 1.00 97.31 88 GLU A C 1
ATOM 622 O O . GLU A 1 88 ? 4.101 -7.356 -9.578 1.00 97.31 88 GLU A O 1
ATOM 627 N N . ARG A 1 89 ? 2.108 -6.747 -8.751 1.00 95.75 89 ARG A N 1
ATOM 628 C CA . ARG A 1 89 ? 1.726 -5.973 -9.945 1.00 95.75 89 ARG A CA 1
ATOM 629 C C . ARG A 1 89 ? 2.664 -4.791 -10.175 1.00 95.75 89 ARG A C 1
ATOM 631 O O . ARG A 1 89 ? 3.096 -4.586 -11.301 1.00 95.75 89 ARG A O 1
ATOM 638 N N . ALA A 1 90 ? 3.006 -4.052 -9.120 1.00 94.69 90 ALA A N 1
ATOM 639 C CA . ALA A 1 90 ? 3.963 -2.949 -9.211 1.00 94.69 90 ALA A CA 1
ATOM 640 C C . ALA A 1 90 ? 5.369 -3.424 -9.615 1.00 94.69 90 ALA A C 1
ATOM 642 O O . ALA A 1 90 ? 6.037 -2.769 -10.407 1.00 94.69 90 ALA A O 1
ATOM 643 N N . PHE A 1 91 ? 5.809 -4.570 -9.089 1.00 96.94 91 PHE A N 1
ATOM 644 C CA . PHE A 1 91 ? 7.127 -5.142 -9.366 1.00 96.94 91 PHE A CA 1
ATOM 645 C C . PHE A 1 91 ? 7.274 -5.658 -10.805 1.00 96.94 91 PHE A C 1
ATOM 647 O O . PHE A 1 91 ? 8.342 -5.510 -11.397 1.00 96.94 91 PHE A O 1
ATOM 654 N N . THR A 1 92 ? 6.223 -6.279 -11.346 1.00 95.19 92 THR A N 1
ATOM 655 C CA . THR A 1 92 ? 6.260 -6.967 -12.649 1.00 95.19 92 THR A CA 1
ATOM 656 C C . THR A 1 92 ? 6.026 -6.051 -13.846 1.00 95.19 92 THR A C 1
ATOM 658 O O . THR A 1 92 ? 6.360 -6.439 -14.965 1.00 95.19 92 THR A O 1
ATOM 661 N N . ASP A 1 93 ? 5.478 -4.853 -13.635 1.00 94.50 93 ASP A N 1
ATOM 662 C CA . ASP A 1 93 ? 5.274 -3.865 -14.692 1.00 94.50 93 ASP A CA 1
ATOM 663 C C . ASP A 1 93 ? 6.538 -3.004 -14.901 1.00 94.50 93 ASP A C 1
ATOM 665 O O . ASP A 1 93 ? 6.907 -2.228 -14.013 1.00 94.50 93 ASP A O 1
ATOM 669 N N . PRO A 1 94 ? 7.186 -3.059 -16.081 1.00 93.94 94 PRO A N 1
ATOM 670 C CA . PRO A 1 94 ? 8.380 -2.263 -16.369 1.00 93.94 94 PRO A CA 1
ATOM 671 C C . PRO A 1 94 ? 8.155 -0.745 -16.331 1.00 93.94 94 PRO A C 1
ATOM 673 O O . PRO A 1 94 ? 9.108 0.011 -16.145 1.00 93.94 94 PRO A O 1
ATOM 676 N N . ALA A 1 95 ? 6.919 -0.272 -16.517 1.00 93.38 95 ALA A N 1
ATOM 677 C CA . ALA A 1 95 ? 6.599 1.150 -16.434 1.00 93.38 95 ALA A CA 1
ATOM 678 C C . ALA A 1 95 ? 6.611 1.647 -14.979 1.00 93.38 95 ALA A C 1
ATOM 680 O O . ALA A 1 95 ? 7.046 2.770 -14.716 1.00 93.38 95 ALA A O 1
ATOM 681 N N . MET A 1 96 ? 6.169 0.809 -14.035 1.00 94.12 96 MET A N 1
ATOM 682 C CA . MET A 1 96 ? 6.205 1.099 -12.596 1.00 94.12 96 MET A CA 1
ATOM 683 C C . MET A 1 96 ? 7.569 0.777 -11.968 1.00 94.12 96 MET A C 1
ATOM 685 O O . MET A 1 96 ? 7.993 1.482 -11.050 1.00 94.12 96 MET A O 1
ATOM 689 N N . ASN A 1 97 ? 8.282 -0.230 -12.487 1.00 94.56 97 ASN A N 1
ATOM 690 C CA . ASN A 1 97 ? 9.614 -0.643 -12.039 1.00 94.56 97 ASN A CA 1
ATOM 691 C C . ASN A 1 97 ? 10.718 -0.444 -13.107 1.00 94.56 97 ASN A C 1
ATOM 693 O O . ASN A 1 97 ? 11.354 -1.406 -13.535 1.00 94.56 97 ASN A O 1
ATOM 697 N N . PRO A 1 98 ? 11.015 0.793 -13.542 1.00 86.75 98 PRO A N 1
ATOM 698 C CA . PRO A 1 98 ? 11.962 1.031 -14.635 1.00 86.75 98 PRO A CA 1
ATOM 699 C C . PRO A 1 98 ? 13.439 0.871 -14.239 1.00 86.75 98 PRO A C 1
ATOM 701 O O . PRO A 1 98 ? 14.322 1.033 -15.080 1.00 86.75 98 PRO A O 1
ATOM 704 N N . ARG A 1 99 ? 13.733 0.654 -12.951 1.00 85.62 99 ARG A N 1
ATOM 705 C CA . ARG A 1 99 ? 15.099 0.579 -12.402 1.00 85.62 99 ARG A CA 1
ATOM 706 C C . ARG A 1 99 ? 15.458 -0.815 -11.891 1.00 85.62 99 ARG A C 1
ATOM 708 O O . ARG A 1 99 ? 16.478 -0.940 -11.220 1.00 85.62 99 ARG A O 1
ATOM 715 N N . ASP A 1 100 ? 14.619 -1.811 -12.177 1.00 84.62 100 ASP A N 1
ATOM 716 C CA . ASP A 1 100 ? 14.737 -3.175 -11.655 1.00 84.62 100 ASP A CA 1
ATOM 717 C C . ASP A 1 100 ? 14.940 -3.195 -10.131 1.00 84.62 100 ASP A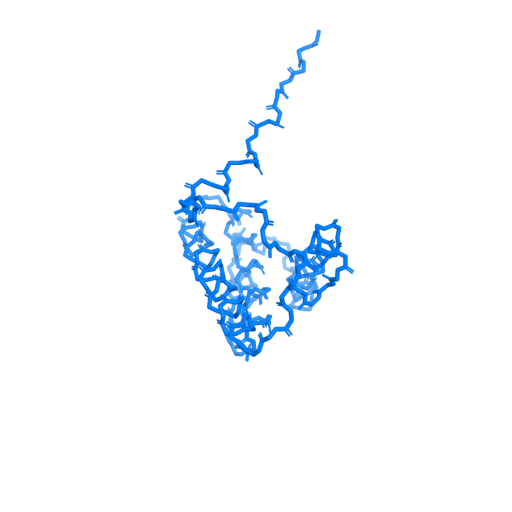 C 1
ATOM 719 O O . ASP A 1 100 ? 15.782 -3.928 -9.604 1.00 84.62 100 ASP A O 1
ATOM 723 N N . THR A 1 101 ? 14.179 -2.367 -9.403 1.00 91.50 101 THR A N 1
ATOM 724 C CA . THR A 1 101 ? 14.184 -2.434 -7.940 1.00 91.50 101 THR A CA 1
ATOM 725 C C . THR A 1 101 ? 13.703 -3.807 -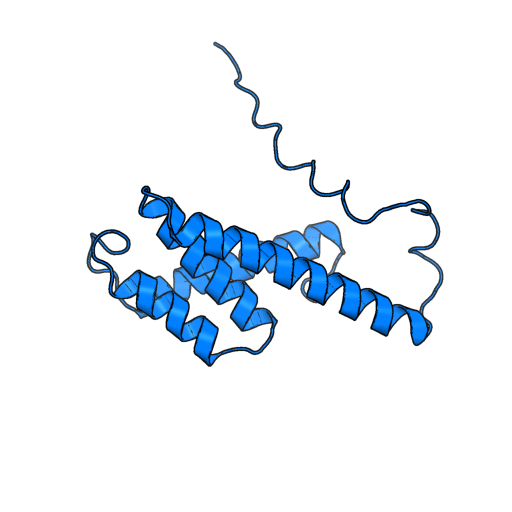7.503 1.00 91.50 101 THR A C 1
ATOM 727 O O . THR A 1 101 ? 12.850 -4.442 -8.137 1.00 91.50 101 THR A O 1
ATOM 730 N N . SER A 1 102 ? 14.280 -4.291 -6.413 1.00 95.75 102 SER A N 1
ATOM 731 C CA . SER A 1 102 ? 13.964 -5.601 -5.871 1.00 95.75 102 SER A CA 1
ATOM 732 C C . SER A 1 102 ? 12.527 -5.656 -5.352 1.00 95.75 102 SER A C 1
ATOM 734 O O . SER A 1 102 ? 11.938 -4.658 -4.931 1.00 95.75 102 SER A O 1
ATOM 736 N N . ARG A 1 103 ? 11.965 -6.869 -5.297 1.00 93.81 103 ARG A N 1
ATOM 737 C CA . ARG A 1 103 ? 10.653 -7.094 -4.674 1.00 93.81 103 ARG A CA 1
ATOM 738 C C . ARG A 1 103 ? 10.621 -6.615 -3.216 1.00 93.81 103 ARG A C 1
ATOM 740 O O . ARG A 1 103 ? 9.587 -6.131 -2.768 1.00 93.81 103 ARG A O 1
ATOM 747 N N . GLN A 1 104 ? 11.739 -6.728 -2.493 1.00 95.81 104 GLN A N 1
ATOM 748 C CA . GLN A 1 104 ? 11.832 -6.231 -1.120 1.00 95.81 104 GLN A CA 1
ATOM 749 C C . GLN A 1 104 ? 11.697 -4.706 -1.069 1.00 95.81 104 GLN A C 1
ATOM 751 O O . GLN A 1 104 ? 10.908 -4.208 -0.281 1.00 95.81 104 GLN A O 1
ATOM 756 N N . GLU A 1 105 ? 12.370 -3.969 -1.954 1.00 95.00 105 GLU A N 1
ATOM 757 C CA . GLU A 1 105 ? 12.239 -2.505 -2.011 1.00 95.00 105 GLU A CA 1
ATOM 758 C C . GLU A 1 105 ? 10.815 -2.063 -2.383 1.00 95.00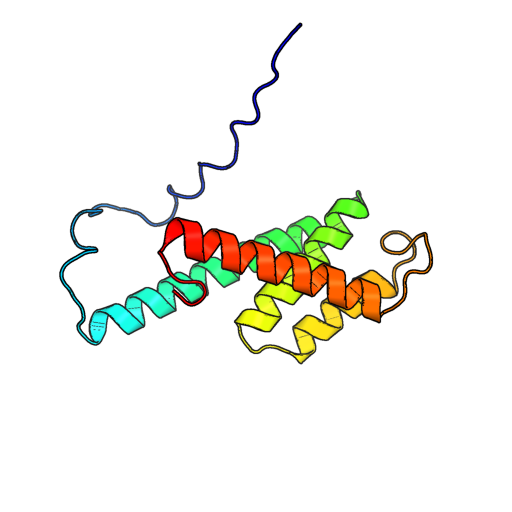 105 GLU A C 1
ATOM 760 O O . GLU A 1 105 ? 10.317 -1.070 -1.855 1.00 95.00 105 GLU A O 1
ATOM 765 N N . MET A 1 106 ? 10.119 -2.816 -3.243 1.00 95.19 106 MET A N 1
ATOM 766 C CA . MET A 1 106 ? 8.698 -2.567 -3.525 1.00 95.19 106 MET A CA 1
ATOM 767 C C . MET A 1 106 ? 7.816 -2.810 -2.296 1.00 95.19 106 MET A C 1
ATOM 769 O O . MET A 1 106 ? 6.902 -2.030 -2.020 1.00 95.19 106 MET A O 1
ATOM 773 N N . GLN A 1 107 ? 8.098 -3.872 -1.539 1.00 96.44 107 GLN A N 1
ATOM 774 C CA . GLN A 1 107 ? 7.414 -4.144 -0.278 1.00 96.44 107 GLN A CA 1
ATOM 775 C C . GLN A 1 107 ? 7.680 -3.035 0.750 1.00 96.44 107 GLN A C 1
ATOM 777 O O . GLN A 1 107 ? 6.748 -2.598 1.422 1.00 96.44 107 GLN A O 1
ATOM 782 N N . ASP A 1 108 ? 8.913 -2.539 0.835 1.00 95.88 108 ASP A N 1
ATOM 783 C CA . ASP A 1 108 ? 9.291 -1.441 1.727 1.00 95.88 108 ASP A CA 1
ATOM 784 C C . ASP A 1 108 ? 8.576 -0.137 1.339 1.00 95.88 108 ASP A C 1
ATOM 786 O O . ASP A 1 108 ? 8.102 0.590 2.211 1.00 95.88 108 ASP A O 1
ATOM 790 N N . GLY A 1 109 ? 8.404 0.130 0.039 1.00 94.38 109 GLY A N 1
ATOM 791 C CA . GLY A 1 109 ? 7.600 1.251 -0.460 1.00 94.38 109 GLY A CA 1
ATOM 792 C C . GLY A 1 109 ? 6.125 1.166 -0.050 1.00 94.38 109 GLY A C 1
ATOM 793 O O . GLY A 1 109 ? 5.548 2.157 0.401 1.00 94.38 109 GLY A O 1
ATOM 794 N N . ALA A 1 110 ? 5.520 -0.021 -0.137 1.00 95.31 110 ALA A N 1
ATOM 795 C CA . ALA A 1 110 ? 4.157 -0.249 0.344 1.00 95.31 110 ALA A CA 1
ATOM 796 C C . ALA A 1 110 ? 4.042 -0.077 1.871 1.00 95.31 110 ALA A C 1
ATOM 798 O O . ALA A 1 110 ? 3.100 0.559 2.351 1.00 95.31 110 ALA A O 1
ATOM 799 N N . ASN A 1 111 ? 5.021 -0.584 2.626 1.00 95.88 111 ASN A N 1
ATOM 800 C CA . ASN A 1 111 ? 5.077 -0.425 4.080 1.00 95.88 111 ASN A CA 1
ATOM 801 C C . ASN A 1 111 ? 5.216 1.055 4.475 1.00 95.88 111 ASN A C 1
ATOM 803 O O . ASN A 1 111 ? 4.528 1.509 5.382 1.00 95.88 111 ASN A O 1
ATOM 807 N N . ALA A 1 112 ? 6.015 1.840 3.745 1.00 95.06 112 ALA A N 1
ATOM 808 C CA . ALA A 1 112 ? 6.155 3.274 3.993 1.00 95.06 112 ALA A CA 1
ATOM 809 C C . ALA A 1 112 ? 4.827 4.033 3.811 1.00 95.06 112 ALA A C 1
ATOM 811 O O . ALA A 1 112 ? 4.515 4.933 4.591 1.00 95.06 112 ALA A O 1
ATOM 812 N N . VAL A 1 113 ? 4.009 3.657 2.821 1.00 93.75 113 VAL A N 1
ATOM 813 C CA . VAL A 1 113 ? 2.658 4.226 2.658 1.00 93.75 113 VAL A CA 1
ATOM 814 C C . VAL A 1 113 ? 1.751 3.828 3.825 1.00 93.75 113 VAL A C 1
ATOM 816 O O . VAL A 1 113 ? 1.008 4.671 4.332 1.00 93.75 113 VAL A O 1
ATOM 819 N N . GLN A 1 114 ? 1.825 2.579 4.291 1.00 92.25 114 GLN A N 1
ATOM 820 C CA . GLN A 1 114 ? 1.086 2.132 5.474 1.00 92.25 114 GLN A CA 1
ATOM 821 C C . GLN A 1 114 ? 1.486 2.928 6.728 1.00 92.25 114 GLN A C 1
ATOM 823 O O . GLN A 1 114 ? 0.611 3.397 7.459 1.00 92.25 114 GLN A O 1
ATOM 828 N N . ASP A 1 115 ? 2.780 3.159 6.936 1.00 93.12 115 ASP A N 1
ATOM 829 C CA . ASP A 1 115 ? 3.291 3.955 8.054 1.00 93.12 115 ASP A CA 1
ATOM 830 C C . ASP A 1 115 ? 2.859 5.424 7.958 1.00 93.12 115 ASP A C 1
ATOM 832 O O . ASP A 1 115 ? 2.459 6.014 8.961 1.00 93.12 115 ASP A O 1
ATOM 836 N N . MET A 1 116 ? 2.842 6.011 6.756 1.00 89.56 116 MET A N 1
ATOM 837 C CA . MET A 1 116 ? 2.294 7.357 6.541 1.00 89.56 116 MET A CA 1
ATOM 838 C C . MET A 1 116 ? 0.809 7.444 6.912 1.00 89.56 116 MET A C 1
ATOM 840 O O . MET A 1 116 ? 0.384 8.426 7.526 1.00 89.56 116 MET A O 1
ATOM 844 N N . ILE A 1 117 ? 0.012 6.434 6.549 1.00 86.06 117 ILE A N 1
ATOM 845 C CA . ILE A 1 117 ? -1.413 6.372 6.902 1.00 86.06 117 ILE A CA 1
ATOM 846 C C . ILE A 1 117 ? -1.576 6.295 8.424 1.00 86.06 117 ILE A C 1
ATOM 848 O O . ILE A 1 117 ? -2.368 7.054 8.986 1.00 86.06 117 ILE A O 1
ATOM 852 N N . ARG A 1 118 ? -0.801 5.435 9.095 1.00 88.12 118 ARG A N 1
ATOM 853 C CA . ARG A 1 118 ? -0.816 5.294 10.561 1.00 88.12 118 ARG A CA 1
ATOM 854 C C . ARG A 1 118 ? -0.388 6.571 11.271 1.00 88.12 118 ARG A C 1
ATOM 856 O O . ARG A 1 118 ? -1.099 7.021 12.162 1.00 88.12 118 ARG A O 1
ATOM 863 N N . GLY A 1 119 ? 0.701 7.201 10.831 1.00 86.69 119 GLY A N 1
ATOM 864 C CA . GLY A 1 119 ? 1.165 8.472 11.388 1.00 86.69 119 GLY A CA 1
ATOM 865 C C . GLY A 1 119 ? 0.114 9.572 11.242 1.00 86.69 119 GLY A C 1
ATOM 866 O O . GLY A 1 119 ? -0.204 10.266 12.204 1.00 86.69 119 GLY A O 1
ATOM 867 N N . ARG A 1 120 ? -0.532 9.677 10.073 1.00 85.81 120 ARG A N 1
ATOM 868 C CA . ARG A 1 120 ? -1.607 10.658 9.874 1.00 85.81 120 ARG A CA 1
ATOM 869 C C . ARG A 1 120 ? -2.838 10.368 10.738 1.00 85.81 120 ARG A C 1
ATOM 871 O O . ARG A 1 120 ? -3.507 11.303 11.188 1.00 85.81 120 ARG A O 1
ATOM 878 N N . ARG A 1 121 ? -3.156 9.091 10.965 1.00 82.81 121 ARG A N 1
ATOM 879 C CA . ARG A 1 121 ? -4.227 8.668 11.877 1.00 82.81 121 ARG A CA 1
ATOM 880 C C . ARG A 1 121 ? -3.890 9.044 13.318 1.00 82.81 121 ARG A C 1
ATOM 882 O O . ARG A 1 121 ? -4.744 9.629 13.980 1.00 82.81 121 ARG A O 1
ATOM 889 N N . GLU A 1 122 ? -2.657 8.819 13.764 1.00 85.56 122 GLU A N 1
ATOM 890 C CA . GLU A 1 122 ? -2.176 9.228 15.088 1.00 85.56 122 GLU A CA 1
ATOM 891 C C . GLU A 1 122 ? -2.248 10.749 15.275 1.00 85.56 122 GLU A C 1
ATOM 893 O O . GLU A 1 122 ? -2.809 11.216 16.261 1.00 85.56 122 GLU A O 1
ATOM 898 N N . GLU A 1 123 ? -1.803 11.538 14.295 1.00 84.25 123 GLU A N 1
ATOM 899 C CA . GLU A 1 123 ? -1.919 13.005 14.331 1.00 84.25 123 GLU A CA 1
ATOM 900 C C . GLU A 1 123 ? -3.375 13.487 14.438 1.00 84.25 123 GLU A C 1
ATOM 902 O O . GLU A 1 123 ? -3.658 14.512 15.060 1.00 84.25 123 GLU A O 1
ATOM 907 N N . THR A 1 124 ? -4.305 12.768 13.804 1.00 80.25 124 THR A N 1
ATOM 908 C CA . THR A 1 124 ? -5.711 13.185 13.700 1.00 80.25 124 THR A CA 1
ATOM 909 C C . THR A 1 124 ? -6.551 12.703 14.883 1.00 80.25 124 THR A C 1
ATOM 911 O O . THR A 1 124 ? -7.463 13.405 15.319 1.00 80.25 124 THR A O 1
ATOM 914 N N . THR A 1 125 ? -6.274 11.502 15.389 1.00 78.31 125 THR A N 1
ATOM 915 C CA . THR A 1 125 ? -7.107 10.806 16.385 1.00 78.31 125 THR A CA 1
ATOM 916 C C . THR A 1 125 ? -6.409 10.619 17.733 1.00 78.31 125 THR A C 1
ATOM 918 O O . THR A 1 125 ? -7.070 10.317 18.723 1.00 78.31 125 THR A O 1
ATOM 921 N N . GLY A 1 126 ? -5.088 10.804 17.792 1.00 81.19 126 GLY A N 1
ATOM 922 C CA . GLY A 1 126 ? -4.256 10.462 18.945 1.00 81.19 126 GLY A CA 1
ATOM 923 C C . GLY A 1 126 ? -3.903 8.976 19.044 1.00 81.19 126 GLY A C 1
ATOM 924 O O . GLY A 1 126 ? -3.363 8.563 20.067 1.00 81.19 126 GLY A O 1
ATOM 925 N N . SER A 1 127 ? -4.221 8.163 18.029 1.00 74.00 127 SER A N 1
ATOM 926 C CA . SER A 1 127 ? -3.893 6.737 18.006 1.00 74.00 127 SER A CA 1
ATOM 927 C C . SER A 1 127 ? -3.656 6.206 16.582 1.00 74.00 127 SER A C 1
ATOM 929 O O . SER A 1 127 ? -4.413 6.535 15.667 1.00 74.00 127 SER A O 1
ATOM 931 N N . PRO A 1 128 ? -2.636 5.356 16.369 1.00 72.75 128 PRO A N 1
ATOM 932 C CA . PRO A 1 128 ? -2.370 4.730 15.072 1.00 72.75 128 PRO A CA 1
ATOM 933 C C . PRO A 1 128 ? -3.374 3.618 14.711 1.00 72.75 128 PRO A C 1
ATOM 935 O O . PRO A 1 128 ? -3.402 3.176 13.561 1.00 72.75 128 PRO A O 1
ATOM 938 N N . ASP A 1 129 ? -4.230 3.206 15.650 1.00 71.12 129 ASP A N 1
ATOM 939 C CA . ASP A 1 129 ? -5.153 2.069 15.506 1.00 71.12 129 ASP A CA 1
ATOM 940 C C . ASP A 1 129 ? -6.645 2.476 15.533 1.00 71.12 129 ASP A C 1
ATOM 942 O O . ASP A 1 129 ? -7.516 1.608 15.536 1.00 71.12 129 ASP A O 1
ATOM 946 N N . CYS A 1 130 ? -6.955 3.779 15.608 1.00 55.50 130 CYS A N 1
ATOM 947 C CA . CYS A 1 130 ? -8.298 4.311 15.907 1.00 55.50 130 CYS A CA 1
ATOM 948 C C . CYS A 1 130 ? -9.131 4.812 14.721 1.00 55.50 130 CYS A C 1
ATOM 950 O O . CYS A 1 130 ? -8.570 5.393 13.764 1.00 55.50 130 CYS A O 1
#

pLDDT: mean 77.84, std 21.74, range [34.75, 97.62]

Secondary structure (DSSP, 8-state):
--------SS--SSSS-SS-TT-TTS--SHHHHHHHHHHHHHHHHHHHHHHHHHTT-S-HHHHHHHHHHHHHHHHHTT-HHHHHHHHHHHHH-TTT-TT---HHHHHHHHHHHHHHHHHHHHHHHS-TT-

Radius of gyration: 17.53 Å; chains: 1; bounding box: 41×47×44 Å

Sequence (130 aa):
MRMIALLAAALVLGGCATQKSKMVASMIGAGNAAALEAAAACNFDEALRLSQHEAGSERPEIQLFSQFTQAAIYSETGQAAKASAAVERAFTDPAMNPRDTSRQEMQDGANAVQDMIRGRREETTGSPDC